Protein AF-A0A536I118-F1 (afdb_monomer_lite)

Radius of gyration: 17.1 Å; chains: 1; bounding box: 38×34×43 Å

Sequence (86 aa):
MASEREASAARRKVRATFHLPEPLLNEARNAVVALSGPPHRLTLARLAEDAIRHELERLRKRRQGPGRGREFPQRDSELRGGRPIQ

Structure (mmCIF, N/CA/C/O backbone):
data_AF-A0A536I118-F1
#
_entry.id   AF-A0A536I118-F1
#
loop_
_atom_site.group_PDB
_atom_site.id
_atom_site.type_symbol
_atom_site.label_atom_id
_atom_site.label_alt_id
_atom_site.label_comp_id
_atom_site.label_asym_id
_atom_site.label_entity_id
_atom_site.label_seq_id
_atom_site.pdbx_PDB_ins_code
_atom_site.Cartn_x
_atom_site.Cartn_y
_atom_site.Cartn_z
_atom_site.occupancy
_atom_site.B_iso_or_equiv
_atom_site.auth_seq_id
_atom_site.auth_comp_id
_atom_site.auth_asym_id
_atom_site.auth_atom_id
_atom_site.pdbx_PDB_model_num
ATOM 1 N N . MET A 1 1 ? 19.116 5.222 25.892 1.00 45.47 1 MET A N 1
ATOM 2 C CA . MET A 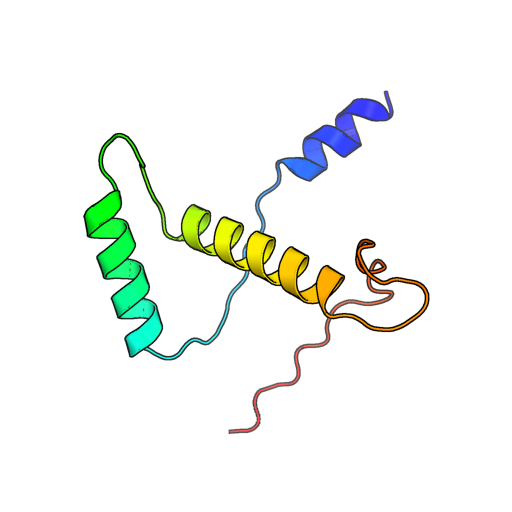1 1 ? 18.701 3.814 25.686 1.00 45.47 1 MET A CA 1
ATOM 3 C C . MET A 1 1 ? 17.246 3.619 25.223 1.00 45.47 1 MET A C 1
ATOM 5 O O . MET A 1 1 ? 16.974 2.582 24.634 1.00 45.47 1 MET A O 1
ATOM 9 N N . ALA A 1 2 ? 16.304 4.557 25.432 1.00 48.66 2 ALA A N 1
ATOM 10 C CA . ALA A 1 2 ? 14.910 4.415 24.955 1.00 48.66 2 ALA A CA 1
ATOM 11 C C . ALA A 1 2 ? 14.684 4.834 23.480 1.00 48.66 2 ALA A C 1
ATOM 13 O O . ALA A 1 2 ? 13.759 4.351 22.840 1.00 48.66 2 ALA A O 1
ATOM 14 N N . SER A 1 3 ? 15.562 5.674 22.921 1.00 54.25 3 SER A N 1
ATOM 15 C CA . SER A 1 3 ? 15.372 6.309 21.603 1.00 54.25 3 SER A CA 1
ATOM 16 C C . SER A 1 3 ? 15.645 5.395 20.390 1.00 54.25 3 SER A C 1
ATOM 18 O O . SER A 1 3 ? 15.064 5.587 19.326 1.00 54.25 3 SER A O 1
ATOM 20 N N . GLU A 1 4 ? 16.459 4.344 20.533 1.00 46.28 4 GLU A N 1
ATOM 21 C CA . GLU A 1 4 ? 16.795 3.443 19.412 1.00 46.28 4 GLU A CA 1
ATOM 22 C C . GLU A 1 4 ? 15.738 2.359 19.159 1.00 46.28 4 GLU A C 1
ATOM 24 O O . GLU A 1 4 ? 15.593 1.876 18.033 1.00 46.28 4 GLU A O 1
ATOM 29 N N . ARG A 1 5 ? 14.958 1.981 20.183 1.00 50.12 5 ARG A N 1
ATOM 30 C CA . ARG A 1 5 ? 13.911 0.956 20.041 1.00 50.12 5 ARG A CA 1
ATOM 31 C C . ARG A 1 5 ? 12.718 1.464 19.226 1.00 50.12 5 ARG A C 1
ATOM 33 O O . ARG A 1 5 ? 12.187 0.706 18.417 1.00 50.12 5 ARG A O 1
ATOM 40 N N . GLU A 1 6 ? 12.358 2.741 19.363 1.00 44.72 6 GLU A N 1
ATOM 41 C CA . GLU A 1 6 ? 11.337 3.396 18.527 1.00 44.72 6 GLU A CA 1
ATOM 42 C C . GLU A 1 6 ? 11.799 3.566 17.072 1.00 44.72 6 GLU A C 1
ATOM 44 O O . GLU A 1 6 ? 11.051 3.252 16.145 1.00 44.72 6 GLU A O 1
ATOM 49 N N . ALA A 1 7 ? 13.057 3.963 16.851 1.00 46.25 7 ALA A N 1
ATOM 50 C CA . ALA A 1 7 ? 13.617 4.100 15.503 1.00 46.25 7 ALA A CA 1
ATOM 51 C C . ALA A 1 7 ? 13.746 2.748 14.769 1.00 46.25 7 ALA A C 1
ATOM 53 O O . ALA A 1 7 ? 13.554 2.668 13.553 1.00 46.25 7 ALA A O 1
ATOM 54 N N . SER A 1 8 ? 14.030 1.666 15.502 1.00 44.44 8 SER A N 1
ATOM 55 C CA . SER A 1 8 ? 14.095 0.303 14.957 1.00 44.44 8 SER A CA 1
ATOM 56 C C . SER A 1 8 ? 12.706 -0.253 14.607 1.00 44.44 8 SER A C 1
ATOM 58 O O . SER A 1 8 ? 12.532 -0.891 13.565 1.00 44.44 8 SER A O 1
ATOM 60 N N . ALA A 1 9 ? 11.681 0.068 15.407 1.00 51.12 9 ALA A N 1
ATOM 61 C CA . ALA A 1 9 ? 10.298 -0.313 15.118 1.00 51.12 9 ALA A CA 1
ATOM 62 C C . ALA A 1 9 ? 9.787 0.292 13.795 1.00 51.12 9 ALA A C 1
ATOM 64 O O . ALA A 1 9 ? 9.087 -0.391 13.047 1.00 51.12 9 ALA A O 1
ATOM 65 N N . ALA A 1 10 ? 10.212 1.515 13.453 1.00 53.84 10 ALA A N 1
ATOM 66 C CA . ALA A 1 10 ? 9.841 2.194 12.207 1.00 53.84 10 ALA A CA 1
ATOM 67 C C . ALA A 1 10 ? 10.388 1.524 10.927 1.00 53.84 10 ALA A C 1
ATOM 69 O O . ALA A 1 10 ? 9.884 1.782 9.834 1.00 53.84 10 ALA A O 1
ATOM 70 N N . ARG A 1 11 ? 11.402 0.652 11.028 1.00 61.66 11 ARG A N 1
ATOM 71 C CA . ARG A 1 11 ? 12.014 -0.034 9.870 1.00 61.66 11 ARG A CA 1
ATOM 72 C C . ARG A 1 11 ? 11.511 -1.452 9.635 1.00 61.66 11 ARG A C 1
ATOM 74 O O . ARG A 1 11 ? 11.804 -2.030 8.585 1.00 61.66 11 ARG A O 1
ATOM 81 N N . ARG A 1 12 ? 10.769 -2.040 10.574 1.00 82.12 12 ARG A N 1
ATOM 82 C CA . ARG A 1 12 ? 10.324 -3.426 10.431 1.00 82.12 12 ARG A CA 1
ATOM 83 C C . ARG A 1 12 ? 9.139 -3.508 9.472 1.00 82.12 12 ARG A C 1
ATOM 85 O O . ARG A 1 12 ? 8.004 -3.220 9.840 1.00 82.12 12 ARG A O 1
ATOM 92 N N . LYS A 1 13 ? 9.402 -3.962 8.246 1.00 84.06 13 LYS A N 1
ATOM 93 C CA . LYS A 1 13 ? 8.351 -4.308 7.284 1.00 84.06 13 LYS A CA 1
ATOM 94 C C . LYS A 1 13 ? 7.593 -5.545 7.771 1.00 84.06 13 LYS A C 1
ATOM 96 O O . LYS A 1 13 ? 8.206 -6.533 8.167 1.00 84.06 13 LYS A O 1
ATOM 101 N N . VAL A 1 14 ? 6.265 -5.486 7.731 1.00 91.19 14 VAL A N 1
ATOM 102 C CA . VAL A 1 14 ? 5.368 -6.604 8.061 1.00 91.19 14 VAL A CA 1
ATOM 103 C C . VAL A 1 14 ? 4.593 -7.038 6.817 1.00 91.19 14 VAL A C 1
ATOM 105 O O . VAL A 1 14 ? 4.376 -6.235 5.909 1.00 91.19 14 VAL A O 1
ATOM 108 N N . ARG A 1 15 ? 4.181 -8.310 6.755 1.00 89.69 15 ARG A N 1
ATOM 109 C CA . ARG A 1 15 ? 3.367 -8.830 5.648 1.00 89.69 15 ARG A CA 1
ATOM 110 C C . ARG A 1 15 ? 1.896 -8.487 5.871 1.00 89.69 15 ARG A C 1
ATOM 112 O O . ARG A 1 15 ? 1.352 -8.796 6.926 1.00 89.69 15 ARG A O 1
ATOM 119 N N . ALA A 1 16 ? 1.257 -7.938 4.845 1.00 88.25 16 ALA A N 1
ATOM 120 C CA . ALA A 1 16 ? -0.190 -7.788 4.758 1.00 88.25 16 ALA A CA 1
ATOM 121 C C . ALA A 1 16 ? -0.690 -8.482 3.484 1.00 88.25 16 ALA A C 1
ATOM 123 O O . ALA A 1 16 ? -0.048 -8.383 2.438 1.00 88.25 16 ALA A O 1
ATOM 124 N N . THR A 1 17 ? -1.816 -9.188 3.583 1.00 91.94 17 THR A N 1
ATOM 125 C CA . THR A 1 17 ? -2.453 -9.881 2.456 1.00 91.94 17 THR A CA 1
ATOM 126 C C . THR A 1 17 ? -3.835 -9.284 2.239 1.00 91.94 17 THR A C 1
ATOM 128 O O . THR A 1 17 ? -4.595 -9.133 3.193 1.00 91.94 17 THR A O 1
ATOM 131 N N . PHE A 1 18 ? -4.160 -8.965 0.987 1.00 89.38 18 PHE A N 1
ATOM 132 C CA . PHE A 1 18 ? -5.442 -8.392 0.590 1.00 89.38 18 PHE A CA 1
ATOM 133 C C . PHE A 1 18 ? -6.026 -9.191 -0.572 1.00 89.38 18 PHE A C 1
ATOM 135 O O . PHE A 1 18 ? -5.287 -9.647 -1.444 1.00 89.38 18 PHE A O 1
ATOM 142 N N . HIS A 1 19 ? -7.350 -9.311 -0.606 1.00 93.62 19 HIS A N 1
ATOM 143 C CA . HIS A 1 19 ? -8.061 -9.728 -1.807 1.00 93.62 19 HIS A CA 1
ATOM 144 C C . HIS A 1 19 ? -8.352 -8.484 -2.644 1.00 93.62 19 HIS A C 1
ATOM 146 O O . HIS A 1 19 ? -8.961 -7.536 -2.151 1.00 93.62 19 HIS A O 1
ATOM 152 N N . LEU A 1 20 ? -7.890 -8.480 -3.892 1.00 94.00 20 LEU A N 1
ATOM 153 C CA . LEU A 1 20 ? -8.092 -7.393 -4.845 1.00 94.00 20 LEU A CA 1
ATOM 154 C C . LEU A 1 20 ? -8.709 -7.961 -6.125 1.00 94.00 20 LEU A C 1
ATOM 156 O O . LEU A 1 20 ? -8.412 -9.110 -6.465 1.00 94.00 20 LEU A O 1
ATOM 160 N N . PRO A 1 21 ? -9.518 -7.176 -6.856 1.00 97.88 21 PRO A N 1
ATOM 161 C CA . PRO A 1 21 ? -9.923 -7.549 -8.202 1.00 97.88 21 PRO A CA 1
ATOM 162 C C . PRO A 1 21 ? -8.694 -7.832 -9.070 1.00 97.88 21 PRO A C 1
ATOM 164 O O . PRO A 1 21 ? -7.754 -7.036 -9.110 1.00 97.88 21 PRO A O 1
ATOM 167 N N . GLU A 1 22 ? -8.720 -8.950 -9.792 1.00 97.19 22 GLU A N 1
ATOM 168 C CA . GLU A 1 22 ? -7.672 -9.326 -10.742 1.00 97.19 22 GLU A CA 1
ATOM 169 C C . GLU A 1 22 ? -7.282 -8.206 -11.726 1.00 97.19 22 GLU A C 1
ATOM 171 O O . GLU A 1 22 ? -6.080 -7.941 -11.842 1.00 97.19 22 GLU A O 1
ATOM 176 N N . PRO A 1 23 ? -8.221 -7.493 -12.390 1.00 98.06 23 PRO A N 1
ATOM 177 C CA . PRO A 1 23 ? -7.843 -6.452 -13.347 1.00 98.06 23 PRO A CA 1
ATOM 178 C C . PRO A 1 23 ? -7.022 -5.330 -12.702 1.00 98.06 23 PRO A C 1
ATOM 180 O O . PRO A 1 23 ? -6.034 -4.887 -13.283 1.00 98.06 23 PRO A O 1
ATOM 183 N N . LEU A 1 24 ? -7.3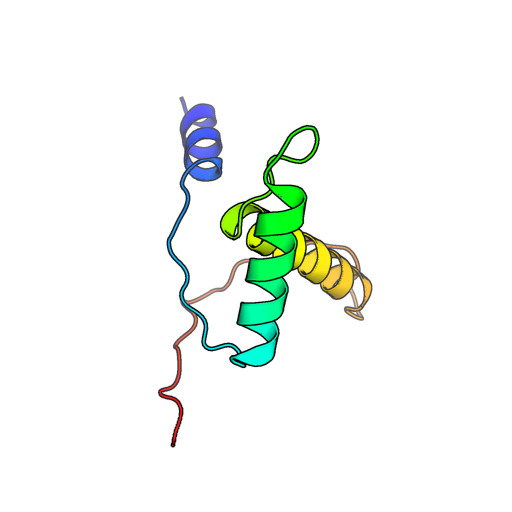59 -4.939 -11.468 1.00 97.19 24 LEU A N 1
ATOM 184 C CA . LEU A 1 24 ? -6.627 -3.910 -10.729 1.00 97.19 24 LEU A CA 1
ATOM 185 C C . LEU A 1 24 ? -5.200 -4.363 -10.396 1.00 97.19 24 LEU A C 1
ATOM 187 O O . LEU A 1 24 ? -4.247 -3.597 -10.532 1.00 97.19 24 LEU A O 1
ATOM 191 N N . LEU A 1 25 ? -5.036 -5.616 -9.959 1.00 97.25 25 LEU A N 1
ATOM 192 C CA . LEU A 1 25 ? -3.712 -6.153 -9.651 1.00 97.25 25 LEU A CA 1
ATOM 193 C C . LEU A 1 25 ? -2.842 -6.265 -10.910 1.00 97.25 25 LEU A C 1
ATOM 195 O O . LEU A 1 25 ? -1.638 -6.006 -10.849 1.00 97.25 25 LEU A O 1
ATOM 199 N N . ASN A 1 26 ? -3.436 -6.630 -12.046 1.00 98.19 26 ASN A N 1
ATOM 200 C CA . ASN A 1 26 ? -2.729 -6.694 -13.322 1.00 98.19 26 ASN A CA 1
ATOM 201 C C . ASN A 1 26 ? -2.295 -5.303 -13.799 1.00 98.19 26 ASN A C 1
ATOM 203 O O . ASN A 1 26 ? -1.140 -5.131 -14.183 1.00 98.19 26 ASN A O 1
ATOM 207 N N . GLU A 1 27 ? -3.154 -4.292 -13.683 1.00 97.94 27 GLU A N 1
ATOM 208 C CA . GLU A 1 27 ? -2.785 -2.907 -13.986 1.00 97.94 27 GLU A CA 1
ATOM 209 C C . GLU A 1 27 ? -1.638 -2.408 -13.091 1.00 97.94 27 GLU A C 1
ATOM 211 O O . GLU A 1 27 ? -0.649 -1.863 -13.585 1.00 97.94 27 GLU A O 1
ATOM 216 N N . ALA A 1 28 ? -1.699 -2.682 -11.784 1.00 97.12 28 ALA A N 1
ATOM 217 C CA . ALA A 1 28 ? -0.631 -2.327 -10.851 1.00 97.12 28 ALA A CA 1
ATOM 218 C C . ALA A 1 28 ? 0.713 -2.988 -11.214 1.00 97.12 28 ALA A C 1
ATOM 220 O O . ALA A 1 28 ? 1.768 -2.355 -11.121 1.00 97.12 28 ALA A O 1
ATOM 221 N N . ARG A 1 29 ? 0.694 -4.254 -11.654 1.00 97.31 29 ARG A N 1
ATOM 222 C CA . ARG A 1 29 ? 1.893 -4.959 -12.139 1.00 97.31 29 ARG A CA 1
ATOM 223 C C . ARG A 1 29 ? 2.457 -4.306 -13.396 1.00 97.31 29 ARG A C 1
ATOM 225 O O . ARG A 1 29 ? 3.661 -4.065 -13.444 1.00 97.31 29 ARG A O 1
ATOM 232 N N . ASN A 1 30 ? 1.604 -3.973 -14.364 1.00 97.81 30 ASN A N 1
ATOM 233 C CA . ASN A 1 30 ? 2.016 -3.294 -15.592 1.00 97.81 30 ASN A CA 1
ATOM 234 C C . ASN A 1 30 ? 2.695 -1.951 -15.287 1.00 97.81 30 ASN A C 1
ATOM 236 O O . ASN A 1 30 ? 3.767 -1.670 -15.819 1.00 97.81 30 ASN A O 1
ATOM 240 N N . ALA A 1 31 ? 2.124 -1.158 -14.374 1.00 96.56 31 ALA A N 1
ATOM 241 C CA . ALA A 1 31 ? 2.701 0.119 -13.958 1.00 96.56 31 ALA A CA 1
ATOM 242 C C . ALA A 1 31 ? 4.087 -0.052 -13.318 1.00 96.56 31 ALA A C 1
ATOM 244 O O . ALA A 1 31 ? 5.017 0.693 -13.623 1.00 96.56 31 ALA A O 1
ATOM 245 N N . VAL A 1 32 ? 4.254 -1.061 -12.458 1.00 96.81 32 VAL A N 1
ATOM 246 C CA . VAL A 1 32 ? 5.554 -1.367 -11.847 1.00 96.81 32 VAL A CA 1
ATOM 247 C C . VAL A 1 32 ? 6.576 -1.783 -12.896 1.00 96.81 32 VAL A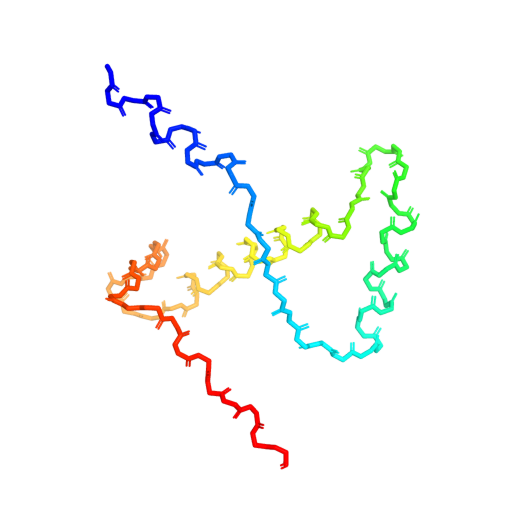 C 1
ATOM 249 O O . VAL A 1 32 ? 7.699 -1.303 -12.831 1.00 96.81 32 VAL A O 1
ATOM 252 N N . VAL A 1 33 ? 6.207 -2.618 -13.869 1.00 96.12 33 VAL A N 1
ATOM 253 C CA . VAL A 1 33 ? 7.111 -3.013 -14.962 1.00 96.12 33 VAL A CA 1
ATOM 254 C C . VAL A 1 33 ? 7.527 -1.801 -15.798 1.00 96.12 33 VAL A C 1
ATOM 256 O O . VAL A 1 33 ? 8.707 -1.639 -16.096 1.00 96.12 33 VAL A O 1
ATOM 259 N N . ALA A 1 34 ? 6.589 -0.909 -16.126 1.00 95.38 34 ALA A N 1
ATOM 260 C CA . ALA A 1 34 ? 6.887 0.306 -16.882 1.00 95.38 34 ALA A CA 1
ATOM 261 C C . ALA A 1 34 ? 7.807 1.278 -16.115 1.00 95.38 34 ALA A C 1
ATOM 263 O O . ALA A 1 34 ? 8.576 2.015 -16.729 1.00 95.38 34 ALA A O 1
ATOM 264 N N . LEU A 1 35 ? 7.748 1.275 -14.777 1.00 94.94 35 LEU A N 1
ATOM 265 C CA . LEU A 1 35 ? 8.439 2.232 -13.903 1.00 94.94 35 LEU A CA 1
ATOM 266 C C . LEU A 1 35 ? 9.526 1.597 -13.014 1.00 94.94 35 LEU A C 1
ATOM 268 O O . LEU A 1 35 ? 10.005 2.228 -12.066 1.00 94.94 35 LEU A O 1
ATOM 272 N N . SER A 1 36 ? 9.941 0.358 -13.292 1.00 89.12 36 SER A N 1
ATOM 273 C CA . SER A 1 36 ? 10.958 -0.345 -12.495 1.00 89.12 36 SER A CA 1
ATOM 274 C C . SER A 1 36 ? 12.379 0.156 -12.764 1.00 89.12 36 SER A C 1
ATOM 276 O O . SER A 1 36 ? 13.289 -0.098 -11.973 1.00 89.12 36 SER A O 1
ATOM 278 N N . GLY A 1 37 ? 12.587 0.864 -13.876 1.00 86.31 37 GLY A N 1
ATOM 279 C CA . GLY A 1 37 ? 13.864 1.475 -14.235 1.00 86.31 37 GLY A CA 1
ATOM 280 C C . GLY A 1 37 ? 14.144 2.796 -13.501 1.00 86.31 37 GLY A C 1
ATOM 281 O O . GLY A 1 37 ? 13.275 3.350 -12.819 1.00 86.31 37 GLY A O 1
ATOM 282 N N . PRO A 1 38 ? 15.369 3.337 -13.619 1.00 81.12 38 PRO A N 1
ATOM 283 C CA . PRO A 1 38 ? 15.656 4.707 -13.210 1.00 81.12 38 PRO A CA 1
ATOM 284 C C . PRO A 1 38 ? 14.752 5.711 -13.952 1.00 81.12 38 PRO A C 1
ATOM 286 O O . PRO A 1 38 ? 14.439 5.483 -15.118 1.00 81.12 38 PRO A O 1
ATOM 289 N N . PRO A 1 39 ? 14.351 6.827 -13.316 1.00 87.38 39 PRO A N 1
ATOM 290 C CA . PRO A 1 39 ? 14.714 7.255 -11.963 1.00 87.38 39 PRO A CA 1
ATOM 291 C C . PRO A 1 39 ? 13.797 6.700 -10.859 1.00 87.38 39 PRO A C 1
ATOM 293 O O . PRO A 1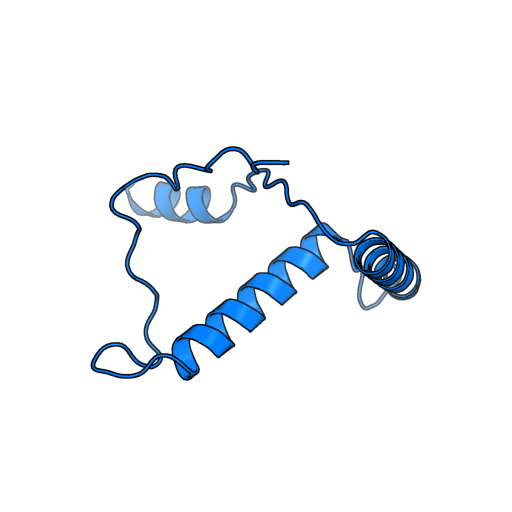 39 ? 14.078 6.906 -9.683 1.00 87.38 39 PRO A O 1
ATOM 296 N N . HIS A 1 40 ? 12.707 6.012 -11.205 1.00 85.75 40 HIS A N 1
ATOM 297 C CA . HIS A 1 40 ? 11.632 5.701 -10.255 1.00 85.75 40 HIS A CA 1
ATOM 298 C C . HIS A 1 40 ? 11.889 4.440 -9.426 1.00 85.75 40 HIS A C 1
ATOM 300 O O . HIS A 1 40 ? 11.522 4.415 -8.252 1.00 85.75 40 HIS A O 1
ATOM 306 N N . ARG A 1 41 ? 12.539 3.413 -10.002 1.00 90.06 41 ARG A N 1
ATOM 307 C CA . ARG A 1 41 ? 12.836 2.126 -9.335 1.00 90.06 41 ARG A CA 1
ATOM 308 C C . ARG A 1 41 ? 11.619 1.571 -8.579 1.00 90.06 41 ARG A C 1
ATOM 310 O O . ARG A 1 41 ? 11.732 1.109 -7.439 1.00 90.06 41 ARG A O 1
ATOM 317 N N . LEU A 1 42 ? 10.441 1.685 -9.192 1.00 94.06 42 LEU A N 1
ATOM 318 C CA . LEU A 1 42 ? 9.178 1.364 -8.546 1.00 94.06 42 LEU A CA 1
ATOM 319 C C . LEU A 1 42 ? 9.079 -0.143 -8.285 1.00 94.06 42 LEU A C 1
ATOM 321 O O . LEU A 1 42 ? 9.542 -0.970 -9.066 1.00 94.06 42 LEU A O 1
ATOM 325 N N . THR A 1 43 ? 8.445 -0.503 -7.173 1.00 95.56 43 THR A N 1
ATOM 326 C CA . THR A 1 43 ? 8.119 -1.889 -6.818 1.00 95.56 43 THR A CA 1
ATOM 327 C C . THR A 1 43 ? 6.670 -1.956 -6.351 1.00 95.56 43 THR A C 1
ATOM 329 O O . THR A 1 43 ? 6.137 -0.952 -5.878 1.00 95.56 43 THR A O 1
ATOM 332 N N . LEU A 1 44 ? 6.037 -3.135 -6.403 1.00 94.94 44 LEU A N 1
ATOM 333 C CA . LEU A 1 44 ? 4.676 -3.313 -5.869 1.00 94.94 44 LEU A CA 1
ATOM 334 C C . LEU A 1 44 ? 4.583 -2.936 -4.385 1.00 94.94 44 LEU A C 1
ATOM 336 O O . LEU A 1 44 ? 3.597 -2.345 -3.961 1.00 94.94 44 LEU A O 1
ATOM 340 N N . ALA A 1 45 ? 5.625 -3.230 -3.602 1.00 93.88 45 ALA A N 1
ATOM 341 C CA . ALA A 1 45 ? 5.677 -2.854 -2.194 1.00 93.88 45 ALA A CA 1
ATOM 342 C C . ALA A 1 4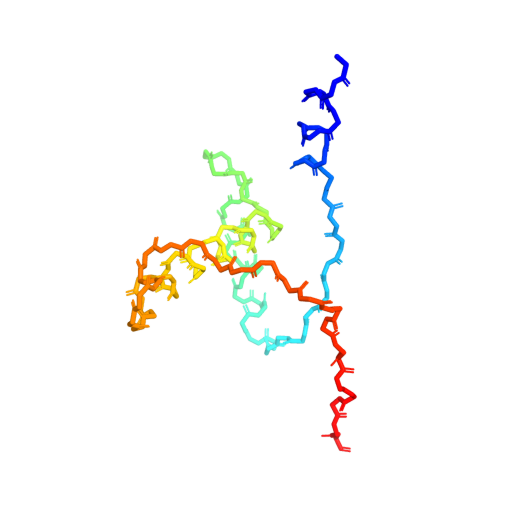5 ? 5.701 -1.329 -2.008 1.00 93.88 45 ALA A C 1
ATOM 344 O O . ALA A 1 45 ? 4.981 -0.811 -1.159 1.00 93.88 45 ALA A O 1
ATOM 345 N N . ARG A 1 46 ? 6.497 -0.611 -2.815 1.00 93.88 46 ARG A N 1
ATOM 346 C CA . ARG A 1 46 ? 6.569 0.857 -2.776 1.00 93.88 46 ARG A CA 1
ATOM 347 C C . ARG A 1 46 ? 5.253 1.490 -3.227 1.00 93.88 46 ARG A C 1
ATOM 349 O O . ARG A 1 46 ? 4.751 2.369 -2.541 1.00 93.88 46 ARG A O 1
ATOM 356 N N . LEU A 1 47 ? 4.673 0.983 -4.317 1.00 95.94 47 LEU A N 1
ATOM 357 C CA . LEU A 1 47 ? 3.364 1.408 -4.809 1.00 95.94 47 LEU A CA 1
ATOM 358 C C . LEU A 1 47 ? 2.284 1.237 -3.733 1.00 95.94 47 LEU A C 1
ATOM 360 O O . LEU A 1 47 ? 1.532 2.169 -3.469 1.00 95.94 47 LEU A O 1
ATOM 364 N N . ALA A 1 48 ? 2.228 0.069 -3.088 1.00 95.62 48 ALA A N 1
ATOM 365 C CA . ALA A 1 48 ? 1.265 -0.199 -2.025 1.00 95.62 48 ALA A CA 1
ATOM 366 C C . ALA A 1 48 ? 1.475 0.721 -0.813 1.00 95.62 48 ALA A C 1
ATOM 368 O O . ALA A 1 48 ? 0.509 1.268 -0.287 1.00 95.62 48 ALA A O 1
ATOM 369 N N . GLU A 1 49 ? 2.724 0.919 -0.381 1.00 94.69 49 GLU A N 1
ATOM 370 C CA . GLU A 1 49 ? 3.043 1.822 0.726 1.00 94.69 49 GLU A CA 1
ATOM 371 C C . GLU A 1 49 ? 2.593 3.258 0.429 1.00 94.69 49 GLU A C 1
ATOM 373 O O . GLU A 1 49 ? 1.908 3.867 1.252 1.00 94.69 49 GLU A O 1
ATOM 378 N N . ASP A 1 50 ? 2.943 3.783 -0.746 1.00 95.12 50 ASP A N 1
ATOM 379 C CA . ASP A 1 50 ? 2.620 5.154 -1.135 1.00 95.12 50 ASP A CA 1
ATOM 380 C C . ASP A 1 50 ? 1.106 5.340 -1.315 1.00 95.12 50 ASP A C 1
ATOM 382 O O . ASP A 1 50 ? 0.550 6.324 -0.824 1.00 95.12 50 ASP A O 1
ATOM 386 N N . ALA A 1 51 ? 0.414 4.369 -1.921 1.00 95.81 51 ALA A N 1
ATOM 387 C CA . ALA A 1 51 ? -1.040 4.394 -2.076 1.00 95.81 51 ALA A CA 1
ATOM 388 C C . ALA A 1 51 ? -1.767 4.389 -0.721 1.00 95.81 51 ALA A C 1
ATOM 390 O O . ALA A 1 51 ? -2.674 5.194 -0.502 1.00 95.81 51 ALA A O 1
ATOM 391 N N . ILE A 1 52 ? -1.345 3.532 0.217 1.00 95.44 52 ILE A N 1
ATOM 392 C CA . ILE A 1 52 ? -1.917 3.489 1.570 1.00 95.44 52 ILE A CA 1
ATOM 393 C C . ILE A 1 52 ? -1.656 4.812 2.294 1.00 95.44 52 ILE A C 1
ATOM 395 O O . ILE A 1 52 ? -2.565 5.365 2.912 1.00 95.44 52 ILE A O 1
ATOM 399 N N . ARG A 1 53 ? -0.434 5.348 2.212 1.00 94.88 53 ARG A N 1
ATOM 400 C CA . ARG A 1 53 ? -0.057 6.599 2.884 1.00 94.88 53 ARG A CA 1
ATOM 401 C C . ARG A 1 53 ? -0.867 7.784 2.345 1.00 94.88 53 ARG A C 1
ATOM 403 O O . ARG A 1 53 ? -1.442 8.531 3.136 1.00 94.88 53 ARG A O 1
ATOM 410 N N . HIS A 1 54 ? -0.994 7.890 1.023 1.00 96.38 54 HIS A N 1
ATOM 411 C CA . HIS A 1 54 ? -1.812 8.908 0.362 1.00 96.38 54 HIS A CA 1
ATOM 412 C C . HIS A 1 54 ? -3.288 8.802 0.767 1.00 96.38 54 HIS A C 1
ATOM 414 O O . HIS A 1 54 ? -3.923 9.801 1.114 1.00 96.38 54 HIS A O 1
ATOM 420 N N . GLU A 1 55 ? -3.849 7.591 0.760 1.00 95.94 55 GLU A N 1
ATOM 421 C CA . GLU A 1 55 ? -5.249 7.390 1.121 1.00 95.94 55 GLU A CA 1
ATOM 422 C C . GLU A 1 55 ? -5.502 7.725 2.595 1.00 95.94 55 GLU A C 1
ATOM 424 O O . GLU A 1 55 ? -6.484 8.396 2.911 1.00 95.94 55 GLU A O 1
ATOM 429 N N . LEU A 1 56 ? -4.592 7.361 3.505 1.00 95.00 56 LEU A N 1
ATOM 430 C CA . LEU A 1 56 ? -4.685 7.754 4.913 1.00 95.00 56 LEU A CA 1
ATOM 431 C C . LEU A 1 56 ? -4.704 9.276 5.076 1.00 95.00 56 LEU A C 1
ATOM 433 O O . LEU A 1 56 ? -5.523 9.796 5.834 1.00 95.00 56 LEU A O 1
ATOM 437 N N . GLU A 1 57 ? -3.861 10.011 4.354 1.00 93.81 57 GLU A N 1
ATOM 438 C CA . GLU A 1 57 ? -3.889 11.477 4.364 1.00 93.81 57 GLU A CA 1
ATOM 439 C C . GLU A 1 57 ? -5.219 12.036 3.854 1.00 93.81 57 GLU A C 1
ATOM 441 O O . GLU A 1 57 ? -5.802 12.930 4.480 1.00 93.81 57 GLU A O 1
ATOM 446 N N . ARG A 1 58 ? -5.742 11.484 2.753 1.00 94.75 58 ARG A N 1
ATOM 447 C CA . ARG A 1 58 ? -7.053 11.859 2.214 1.00 94.75 58 ARG A CA 1
ATOM 448 C C . ARG A 1 58 ? -8.165 11.606 3.234 1.00 94.75 58 ARG A C 1
ATOM 450 O O . ARG A 1 58 ? -9.022 12.468 3.439 1.00 94.75 58 ARG A O 1
ATOM 457 N N . LEU A 1 59 ? -8.135 10.462 3.918 1.00 93.56 59 LEU A N 1
ATOM 458 C CA . LEU A 1 59 ? -9.108 10.085 4.945 1.00 93.56 59 LEU A CA 1
ATOM 459 C C . LEU A 1 59 ? -9.040 11.001 6.173 1.00 93.56 59 LEU A C 1
ATOM 461 O O . LEU A 1 59 ? -10.085 11.442 6.655 1.00 93.56 59 LEU A O 1
ATOM 465 N N . ARG A 1 60 ? -7.837 11.358 6.640 1.00 92.62 60 ARG A N 1
ATOM 466 C CA . ARG A 1 60 ? -7.642 12.320 7.743 1.00 92.62 60 ARG A CA 1
ATOM 467 C C . ARG A 1 60 ? -8.262 13.678 7.416 1.00 92.62 60 ARG A C 1
ATOM 469 O O . ARG A 1 60 ? -8.898 14.287 8.276 1.00 92.62 60 ARG A O 1
ATOM 476 N N . LYS A 1 61 ? -8.117 14.141 6.169 1.00 91.44 61 LYS A N 1
ATOM 477 C CA . LYS A 1 61 ? -8.704 15.405 5.687 1.00 91.44 61 LYS A CA 1
ATOM 478 C C . LYS A 1 61 ? -10.229 15.332 5.543 1.00 91.44 61 LYS A C 1
ATOM 480 O O . LYS A 1 61 ? -10.902 16.328 5.822 1.00 91.44 61 LYS A O 1
ATOM 485 N N . ARG A 1 62 ? -10.763 14.176 5.118 1.00 92.31 62 ARG A N 1
ATOM 486 C CA . ARG A 1 62 ? -12.206 13.938 4.918 1.00 92.31 62 ARG A CA 1
ATOM 487 C C . ARG A 1 62 ? -12.975 13.755 6.228 1.00 92.31 62 ARG A C 1
ATOM 489 O O . ARG A 1 62 ? -14.164 14.061 6.273 1.00 92.31 62 ARG A O 1
ATOM 496 N N . ARG A 1 63 ? -12.327 13.247 7.281 1.00 88.25 63 ARG A N 1
ATOM 497 C CA . ARG A 1 63 ? -12.952 13.042 8.595 1.00 88.25 63 ARG A CA 1
ATOM 498 C C . ARG A 1 63 ? -13.542 14.352 9.131 1.00 88.25 63 ARG A C 1
ATOM 500 O O . ARG A 1 63 ? -12.873 15.381 9.155 1.00 88.25 63 ARG A O 1
ATOM 507 N N . GLN A 1 64 ? -14.782 14.287 9.604 1.00 84.38 64 GLN A N 1
ATOM 508 C CA . GLN A 1 64 ? -15.479 15.401 10.248 1.00 84.38 64 GLN A CA 1
ATOM 509 C C . GLN A 1 64 ? -15.276 15.365 11.776 1.00 84.38 64 GLN A C 1
ATOM 511 O O . GLN A 1 64 ? -14.968 14.314 12.344 1.00 84.38 64 GLN A O 1
ATOM 516 N N . GLY A 1 65 ? -15.450 16.508 12.447 1.00 84.50 65 GLY A N 1
ATOM 517 C CA . GLY A 1 65 ? -15.387 16.618 13.910 1.00 84.50 65 GLY A CA 1
ATOM 518 C C . GLY A 1 65 ? -13.994 16.924 14.496 1.00 84.50 65 GLY A C 1
ATOM 519 O O . GLY A 1 65 ? -13.065 17.262 13.756 1.00 84.50 65 GLY A O 1
ATOM 520 N N . PRO A 1 66 ? -13.824 16.805 15.830 1.00 75.19 66 PRO A N 1
ATOM 521 C CA . PRO A 1 66 ? -12.687 17.352 16.595 1.00 75.19 66 PRO A CA 1
ATOM 522 C C . PRO A 1 66 ? -11.320 16.689 16.335 1.00 75.19 66 PRO A C 1
ATOM 524 O O . PRO A 1 66 ? -10.326 17.030 16.971 1.00 75.19 66 PRO A O 1
ATOM 527 N N . GLY A 1 67 ? -11.236 15.763 15.378 1.00 78.25 67 GLY A N 1
ATOM 528 C CA . GLY A 1 67 ? -9.990 15.128 14.950 1.00 78.25 67 GLY A CA 1
ATOM 529 C C . GLY A 1 67 ? -9.732 15.212 13.446 1.00 78.25 67 GLY A C 1
ATOM 530 O O . GLY A 1 67 ? -9.028 14.357 12.908 1.00 78.25 67 GLY A O 1
ATOM 531 N N . ARG A 1 68 ? -10.316 16.201 12.755 1.00 86.62 68 ARG A N 1
ATOM 532 C CA . ARG A 1 68 ? -10.026 16.485 11.343 1.00 86.62 68 ARG A CA 1
ATOM 533 C C . ARG A 1 68 ? -8.550 16.835 11.153 1.00 86.62 68 ARG A C 1
ATOM 535 O O . ARG A 1 68 ? -7.994 17.638 11.897 1.00 86.62 68 ARG A O 1
ATOM 542 N N . GLY A 1 69 ? -7.921 16.229 10.149 1.00 82.75 69 GLY A N 1
ATOM 543 C CA . GLY A 1 69 ? -6.515 16.456 9.805 1.00 82.75 69 GLY A CA 1
ATOM 544 C C . GLY A 1 69 ? -5.497 15.846 10.776 1.00 82.75 69 GLY A C 1
ATOM 545 O O . GLY A 1 69 ? -4.308 15.885 10.481 1.00 82.75 69 GLY A O 1
ATOM 546 N N . ARG A 1 70 ? -5.937 15.257 11.897 1.00 86.00 70 ARG A N 1
ATOM 547 C CA . ARG A 1 70 ? -5.069 14.561 12.858 1.00 86.00 70 ARG A CA 1
ATOM 548 C C . ARG A 1 70 ? 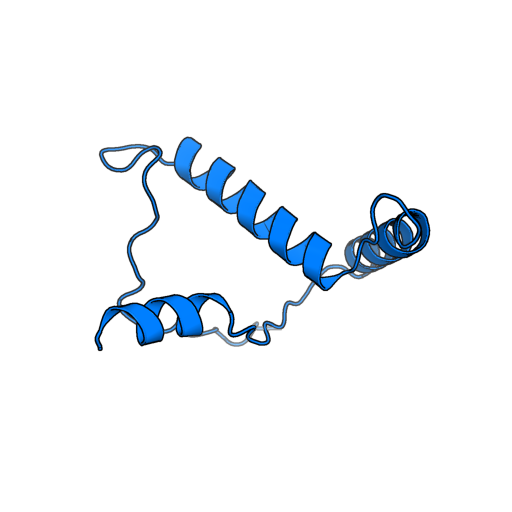-4.943 13.080 12.511 1.00 86.00 70 ARG A C 1
ATOM 550 O O . ARG A 1 70 ? -5.743 12.542 11.745 1.00 86.00 70 ARG A O 1
ATOM 557 N N . GLU A 1 71 ? -3.938 12.425 13.079 1.00 87.88 71 GLU A N 1
ATOM 558 C CA . GLU A 1 71 ? -3.755 10.981 12.941 1.00 87.88 71 GLU A CA 1
ATOM 559 C C . GLU A 1 71 ? -4.939 10.191 13.520 1.00 87.88 71 GLU A C 1
ATOM 561 O O . GLU A 1 71 ? -5.678 10.672 14.385 1.00 87.88 71 GLU A O 1
ATOM 566 N N . PHE A 1 72 ? -5.143 8.976 13.006 1.00 87.44 72 PHE A N 1
ATOM 567 C CA . PHE A 1 72 ? -6.138 8.065 13.561 1.00 87.44 72 PHE A CA 1
ATOM 568 C C . PHE A 1 72 ? -5.640 7.525 14.906 1.00 87.44 72 PHE A C 1
ATOM 570 O O . PHE A 1 72 ? -4.447 7.243 15.022 1.00 87.44 72 PHE A O 1
ATOM 577 N N . PRO A 1 73 ? -6.523 7.376 15.909 1.00 86.38 73 PRO A N 1
ATOM 578 C CA . PRO A 1 73 ? -6.135 6.779 17.178 1.00 86.38 73 PRO A CA 1
ATOM 579 C C . PRO A 1 73 ? -5.651 5.342 16.961 1.00 86.38 73 PRO A C 1
ATOM 581 O O . PRO A 1 73 ? -6.118 4.646 16.053 1.00 86.38 73 PRO A O 1
ATOM 584 N N . GLN A 1 74 ? -4.723 4.902 17.809 1.00 83.56 74 GLN A N 1
ATOM 585 C CA . GLN A 1 74 ? -4.293 3.511 17.828 1.00 83.56 74 GLN A CA 1
ATOM 586 C C . GLN A 1 74 ? -5.494 2.618 18.151 1.00 83.56 74 GLN A C 1
ATOM 588 O O . GLN A 1 74 ? -6.292 2.935 19.027 1.00 83.56 74 GLN A O 1
ATOM 593 N N . ARG A 1 75 ? -5.635 1.505 17.427 1.00 82.62 75 ARG A N 1
ATOM 594 C CA . ARG A 1 75 ? -6.712 0.540 17.678 1.00 82.62 75 ARG A CA 1
ATOM 595 C C . ARG A 1 75 ? -6.552 -0.105 19.062 1.00 82.62 75 ARG A C 1
ATOM 597 O O . ARG A 1 75 ? -5.461 -0.569 19.386 1.00 82.62 75 ARG A O 1
ATOM 604 N N . ASP A 1 76 ? -7.648 -0.210 19.813 1.00 73.56 76 ASP A N 1
ATOM 605 C CA . ASP A 1 76 ? -7.673 -0.847 21.144 1.00 73.56 76 ASP A CA 1
ATOM 606 C C . ASP A 1 76 ? -7.598 -2.383 21.082 1.00 73.56 76 ASP A C 1
ATOM 608 O O . ASP A 1 76 ? -7.348 -3.056 22.079 1.00 73.56 76 ASP A O 1
ATOM 612 N N . SER A 1 77 ? -7.824 -2.967 19.902 1.00 70.56 77 SER A N 1
ATOM 613 C CA . SER A 1 77 ? -7.709 -4.406 19.666 1.00 70.56 77 SER A CA 1
ATOM 614 C C . SER A 1 77 ? -7.314 -4.707 18.222 1.00 70.56 77 SER A C 1
ATOM 616 O O . SER A 1 77 ? -7.424 -3.856 17.333 1.00 70.56 77 SER A O 1
ATOM 618 N N . GLU A 1 78 ? -6.817 -5.920 17.973 1.00 69.50 78 GLU A N 1
ATOM 619 C CA . GLU A 1 78 ? -6.564 -6.368 16.608 1.00 69.50 78 GLU A CA 1
ATOM 620 C C . GLU A 1 78 ? -7.856 -6.385 15.792 1.00 69.50 78 GLU A C 1
ATOM 622 O O . GLU A 1 78 ? -8.924 -6.753 16.282 1.00 69.50 78 GLU A O 1
ATOM 627 N N . LEU A 1 79 ? -7.744 -6.003 14.518 1.00 66.62 79 LEU A N 1
ATOM 628 C CA . LEU A 1 79 ? -8.845 -6.142 13.573 1.00 66.62 79 LEU A CA 1
ATOM 629 C C . LEU A 1 79 ? -9.190 -7.630 13.471 1.00 66.62 79 LEU A C 1
ATOM 631 O O . LEU A 1 79 ? -8.450 -8.397 12.854 1.00 66.62 79 LEU A O 1
ATOM 635 N N . ARG A 1 80 ? -10.303 -8.044 14.084 1.00 59.41 80 ARG A N 1
ATOM 636 C CA . ARG A 1 80 ? -10.851 -9.386 13.897 1.00 59.41 80 ARG A CA 1
ATOM 637 C C . ARG A 1 80 ? -11.374 -9.464 12.469 1.00 59.41 80 ARG A C 1
ATOM 639 O O . ARG A 1 80 ? -12.456 -8.966 12.172 1.00 59.41 80 ARG A O 1
ATOM 646 N N . GLY A 1 81 ? -10.575 -10.037 11.573 1.00 53.34 81 GLY A N 1
ATOM 647 C CA . GLY A 1 81 ? -11.024 -10.352 10.225 1.00 53.34 81 GLY A CA 1
ATOM 648 C C . GLY A 1 81 ? -12.181 -11.341 10.310 1.00 53.34 81 GLY A C 1
ATOM 649 O O . GLY A 1 81 ? -11.980 -12.491 10.695 1.00 53.34 81 GLY A O 1
ATOM 650 N N . GLY A 1 82 ? -13.394 -10.894 9.991 1.00 54.25 82 GLY A N 1
ATOM 651 C CA . GLY A 1 82 ? -14.495 -11.810 9.724 1.00 54.25 82 GLY A CA 1
ATOM 652 C C . GLY A 1 82 ? -14.145 -12.670 8.511 1.00 54.25 82 GLY A C 1
ATOM 653 O O . GLY A 1 82 ? -13.577 -12.169 7.538 1.00 54.25 82 GLY A O 1
ATOM 654 N N . ARG A 1 83 ? -14.464 -13.966 8.570 1.00 47.41 83 ARG A N 1
ATOM 655 C CA . ARG A 1 83 ? -14.432 -14.844 7.394 1.00 47.41 83 ARG A CA 1
ATOM 656 C C . ARG A 1 83 ? -15.324 -14.197 6.323 1.00 47.41 83 ARG A C 1
ATOM 658 O O . ARG A 1 83 ? -16.472 -13.892 6.651 1.00 47.41 83 ARG A O 1
ATOM 665 N N . PRO A 1 84 ? -14.845 -13.964 5.088 1.00 53.44 84 PRO A N 1
ATOM 666 C CA . PRO A 1 84 ? -15.735 -13.629 3.989 1.00 53.44 84 PRO A CA 1
ATOM 667 C C . PRO A 1 84 ? -16.766 -14.751 3.900 1.00 53.44 84 PRO A C 1
ATOM 669 O O . PRO A 1 84 ? -16.404 -15.910 3.701 1.00 53.44 84 PRO A O 1
ATOM 672 N N . ILE A 1 85 ? -18.027 -14.423 4.160 1.00 49.81 85 ILE A N 1
ATOM 673 C CA . ILE A 1 85 ? -19.139 -15.313 3.854 1.00 49.81 85 ILE A CA 1
ATOM 674 C C . ILE A 1 85 ? -19.215 -15.295 2.326 1.00 49.81 85 ILE A C 1
ATOM 676 O O . ILE A 1 85 ? -19.571 -14.269 1.747 1.00 49.81 85 ILE A O 1
ATOM 680 N N . GLN A 1 86 ? -18.736 -16.365 1.696 1.00 50.31 86 GLN A N 1
ATOM 681 C CA . GLN A 1 86 ? -19.104 -16.722 0.329 1.00 50.31 86 GLN A CA 1
ATOM 682 C C . GLN A 1 86 ? -20.232 -17.739 0.406 1.00 50.31 86 GLN A C 1
ATOM 684 O O . GLN A 1 86 ? -20.157 -18.603 1.312 1.00 50.31 86 GLN A O 1
#

Foldseek 3Di:
DPPVVVVVVVPDDDDDDDDDPPVVVVVLVVVCVVQCDPPRVDDSVNVVVVVVVVVQQVVLCVDDDDRRNHHDDDDPDDDPDDDPPD

Secondary structure (DSSP, 8-state):
--HHHHHHHTT----------HHHHHHHHHHHHHTSSTTT---HHHHHHHHHHHHHHHHHHH--STTTTSPPPPPSS---------

pLDDT: mean 82.03, std 17.48, range [44.44, 98.19]